Protein AF-A0A1N6TSA5-F1 (afdb_monomer)

Solvent-accessible surface area (backbone atoms only — not comparable to full-atom values): 4105 Å² total; per-residue (Å²): 130,87,60,60,71,80,68,35,44,79,75,45,39,83,98,51,67,42,38,32,33,40,32,66,47,98,47,98,87,50,73,46,30,22,38,39,37,36,78,91,48,91,66,73,49,79,36,79,21,64,67,55,47,52,50,54,52,49,53,52,53,51,54,52,63,61,72,78,110

Structure (mmCIF, N/CA/C/O backbone):
data_AF-A0A1N6TSA5-F1
#
_entry.id   AF-A0A1N6TSA5-F1
#
loop_
_atom_site.group_PDB
_atom_site.id
_atom_site.type_symbol
_atom_site.label_atom_id
_atom_site.label_alt_id
_atom_site.label_comp_id
_atom_site.label_asym_id
_atom_site.label_entity_id
_atom_site.label_seq_id
_atom_site.pdbx_PDB_ins_code
_atom_site.Cartn_x
_atom_site.Cartn_y
_atom_site.Cartn_z
_atom_site.occupancy
_atom_site.B_iso_or_equiv
_atom_site.auth_seq_id
_atom_site.auth_comp_id
_atom_site.auth_asym_id
_atom_site.auth_atom_id
_atom_site.pdbx_PDB_model_num
ATOM 1 N N . MET A 1 1 ? -4.404 -4.781 -21.910 1.00 44.84 1 MET A N 1
A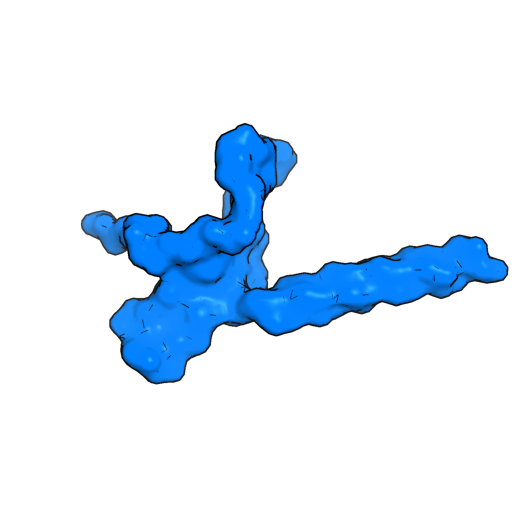TOM 2 C CA . MET A 1 1 ? -4.573 -3.783 -20.834 1.00 44.84 1 MET A CA 1
ATOM 3 C C . MET A 1 1 ? -3.935 -4.398 -19.603 1.00 44.84 1 MET A C 1
ATOM 5 O O . MET A 1 1 ? -4.382 -5.461 -19.205 1.00 44.84 1 MET A O 1
ATOM 9 N N . ASN A 1 2 ? -2.801 -3.873 -19.133 1.00 53.09 2 ASN A N 1
ATOM 10 C CA . ASN A 1 2 ? -2.019 -4.516 -18.070 1.00 53.09 2 ASN A CA 1
ATOM 11 C C . ASN A 1 2 ? -2.778 -4.430 -16.743 1.00 53.09 2 ASN A C 1
ATOM 13 O O . ASN A 1 2 ? -2.837 -3.368 -16.126 1.00 53.09 2 ASN A O 1
ATOM 17 N N . CYS A 1 3 ? -3.358 -5.546 -16.307 1.00 64.12 3 CYS A N 1
ATOM 18 C CA . CYS A 1 3 ? -4.023 -5.662 -15.018 1.00 64.12 3 CYS A CA 1
ATOM 19 C C . CYS A 1 3 ? -2.988 -5.819 -13.894 1.00 64.12 3 CYS A C 1
ATOM 21 O O . CYS A 1 3 ? -2.895 -6.858 -13.252 1.00 64.12 3 CYS A O 1
ATOM 23 N N . ILE A 1 4 ? -2.189 -4.780 -13.640 1.00 73.94 4 ILE A N 1
ATOM 24 C CA . ILE A 1 4 ? -1.201 -4.740 -12.543 1.00 73.94 4 ILE A CA 1
ATOM 25 C C . ILE A 1 4 ? -1.842 -5.102 -11.186 1.00 73.94 4 ILE A C 1
ATOM 27 O O . ILE A 1 4 ? -1.196 -5.700 -10.325 1.00 73.94 4 ILE A O 1
ATOM 31 N N . LEU A 1 5 ? -3.135 -4.806 -11.018 1.00 80.25 5 LEU A N 1
ATOM 32 C CA . LEU A 1 5 ? -3.910 -5.152 -9.826 1.00 80.25 5 LEU A CA 1
ATOM 33 C C . LEU A 1 5 ? -4.253 -6.648 -9.713 1.00 80.25 5 LEU A C 1
ATOM 35 O O . LEU A 1 5 ? -4.484 -7.120 -8.612 1.00 80.25 5 LEU A O 1
ATOM 39 N N . GLU A 1 6 ? -4.238 -7.443 -10.784 1.00 84.38 6 GLU A N 1
ATOM 40 C CA . GLU A 1 6 ? -4.477 -8.897 -10.666 1.00 84.38 6 GLU A CA 1
ATOM 41 C C . GLU A 1 6 ? -3.358 -9.608 -9.897 1.00 84.38 6 GLU A C 1
ATOM 43 O O . GLU A 1 6 ? -3.578 -10.656 -9.297 1.00 84.38 6 GLU A O 1
ATOM 48 N N . LYS A 1 7 ? -2.152 -9.029 -9.900 1.00 86.75 7 LYS A N 1
ATOM 49 C CA . LYS A 1 7 ? -0.976 -9.564 -9.201 1.00 86.75 7 LYS A CA 1
ATOM 50 C C . LYS A 1 7 ? -0.702 -8.861 -7.871 1.00 86.75 7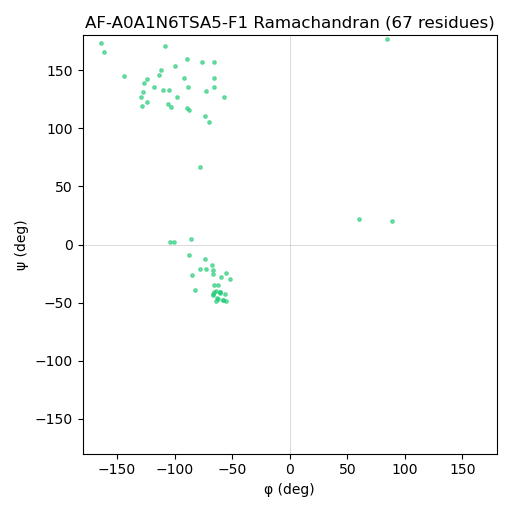 LYS A C 1
ATOM 52 O O . LYS A 1 7 ? 0.311 -9.143 -7.231 1.00 86.75 7 LYS A O 1
ATOM 57 N N . CYS A 1 8 ? -1.546 -7.911 -7.477 1.00 90.69 8 CYS A N 1
ATOM 58 C CA . CYS A 1 8 ? -1.349 -7.189 -6.231 1.00 90.69 8 CYS A CA 1
ATOM 59 C C . CYS A 1 8 ? -1.737 -8.033 -5.015 1.00 90.69 8 CYS A C 1
ATOM 61 O O . CYS A 1 8 ? -2.535 -8.966 -5.100 1.00 90.69 8 CYS A O 1
ATOM 63 N N . ILE A 1 9 ? -1.175 -7.672 -3.867 1.00 92.44 9 ILE A N 1
ATOM 64 C CA . ILE A 1 9 ? -1.537 -8.255 -2.581 1.00 92.44 9 ILE A CA 1
ATOM 65 C C . ILE A 1 9 ? -2.371 -7.227 -1.830 1.00 92.44 9 ILE A C 1
ATOM 67 O O . ILE A 1 9 ? -1.903 -6.122 -1.546 1.00 92.44 9 ILE A O 1
ATOM 71 N N . LEU A 1 10 ? -3.599 -7.600 -1.481 1.00 93.25 10 LEU A N 1
ATOM 72 C CA . LEU A 1 10 ? -4.419 -6.830 -0.558 1.00 93.25 10 LEU A CA 1
ATOM 73 C C . LEU A 1 10 ? -3.876 -7.004 0.862 1.00 93.25 10 LEU A C 1
ATOM 75 O O . LEU A 1 10 ? -3.971 -8.080 1.443 1.00 93.25 10 LEU A O 1
ATOM 79 N N . VAL A 1 11 ? -3.297 -5.938 1.406 1.00 93.38 11 VAL A N 1
ATOM 80 C CA . VAL A 1 11 ? -2.693 -5.920 2.743 1.00 93.38 11 VAL A CA 1
ATOM 81 C C . VAL A 1 11 ? -3.755 -5.705 3.818 1.00 93.38 11 VAL A C 1
ATOM 83 O O . VAL A 1 11 ? -3.688 -6.318 4.879 1.00 93.38 11 VAL A O 1
ATOM 86 N N . ALA A 1 12 ? -4.741 -4.845 3.551 1.00 92.56 12 ALA A N 1
ATOM 87 C CA . ALA A 1 12 ? -5.837 -4.548 4.469 1.00 92.56 12 ALA A CA 1
ATOM 88 C C . ALA A 1 12 ? -7.021 -3.906 3.734 1.00 92.56 12 ALA A C 1
ATOM 90 O O . ALA A 1 12 ? -6.870 -3.410 2.616 1.00 92.56 12 ALA A O 1
ATOM 91 N N . GLY A 1 13 ? -8.184 -3.867 4.391 1.00 91.94 13 GLY A N 1
ATOM 92 C CA . GLY A 1 13 ? -9.338 -3.117 3.887 1.00 91.94 13 GLY A CA 1
ATOM 93 C C . GLY A 1 13 ? -10.269 -3.888 2.955 1.00 91.94 13 GLY A C 1
ATOM 94 O O . GLY A 1 13 ? -11.026 -3.283 2.203 1.00 91.94 13 GLY A O 1
ATOM 95 N N . LYS A 1 14 ? -10.223 -5.225 2.987 1.00 92.88 14 LYS A N 1
ATOM 96 C CA . LYS A 1 14 ? -11.151 -6.057 2.215 1.00 92.88 14 LYS A CA 1
ATOM 97 C C . LYS A 1 14 ? -12.598 -5.729 2.589 1.00 92.88 14 LYS A C 1
ATOM 99 O O . LYS A 1 14 ? -12.942 -5.765 3.768 1.00 92.88 14 LYS A O 1
ATOM 104 N N . ASP A 1 15 ? -13.418 -5.437 1.583 1.00 91.69 15 ASP A N 1
ATOM 105 C CA . ASP A 1 15 ? -14.837 -5.096 1.729 1.00 91.69 15 ASP A CA 1
ATOM 106 C C . ASP A 1 15 ? -15.077 -3.843 2.596 1.00 91.69 15 ASP A C 1
ATOM 108 O O . ASP A 1 15 ? -16.155 -3.662 3.156 1.00 91.69 15 ASP A O 1
ATOM 112 N N . GLN A 1 16 ? -14.065 -2.978 2.728 1.00 92.19 16 GLN A N 1
ATOM 113 C CA . GLN A 1 16 ? -14.154 -1.696 3.426 1.00 92.19 16 GLN A CA 1
ATOM 114 C C . GLN A 1 16 ? -14.113 -0.534 2.433 1.00 92.19 16 GLN A C 1
ATOM 116 O O . GLN A 1 16 ? -13.806 -0.698 1.255 1.00 92.19 16 GLN A O 1
ATOM 121 N N . GLU A 1 17 ? -14.382 0.673 2.921 1.00 89.94 17 GLU A N 1
ATOM 122 C CA . GLU A 1 17 ? -14.288 1.901 2.125 1.00 89.94 17 GLU A CA 1
ATOM 123 C C . GLU A 1 17 ? -12.854 2.258 1.722 1.00 89.94 17 GLU A C 1
ATOM 125 O O . GLU A 1 17 ? -12.653 3.048 0.804 1.00 89.94 17 GLU A O 1
ATOM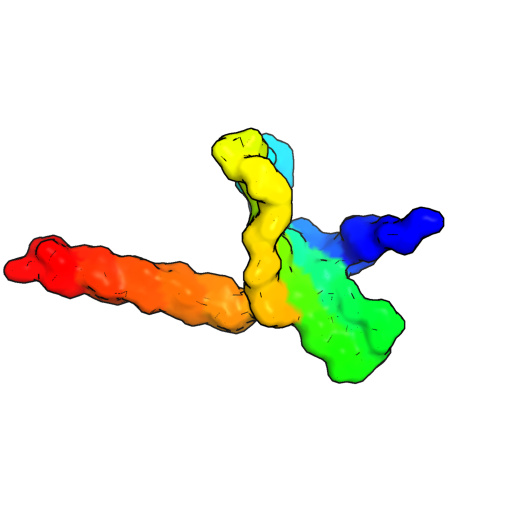 130 N N . GLN A 1 18 ? -11.855 1.682 2.391 1.00 91.44 18 GLN A N 1
ATOM 131 C CA . GLN A 1 18 ? -10.446 1.969 2.169 1.00 91.44 18 GLN A CA 1
ATOM 132 C C . GLN A 1 18 ? -9.657 0.677 1.980 1.00 91.44 18 GLN A C 1
ATOM 134 O O . GLN A 1 18 ? -9.690 -0.186 2.850 1.00 91.44 18 GLN A O 1
ATOM 139 N N . TYR A 1 19 ? -8.904 0.585 0.884 1.00 93.62 19 TYR A N 1
ATOM 140 C CA . TYR A 1 19 ? -8.069 -0.555 0.509 1.00 93.62 19 TYR A CA 1
ATOM 141 C C . TYR A 1 19 ? -6.587 -0.193 0.544 1.00 93.62 19 TYR A C 1
ATOM 143 O O . TYR A 1 19 ? -6.180 0.913 0.182 1.00 93.62 19 TYR A O 1
ATOM 151 N N . PHE A 1 20 ? -5.772 -1.173 0.918 1.00 93.81 20 PHE A N 1
ATOM 152 C CA . PHE A 1 20 ? -4.325 -1.046 1.012 1.00 93.81 20 PHE A CA 1
ATOM 153 C C . PHE A 1 20 ? -3.642 -2.161 0.236 1.0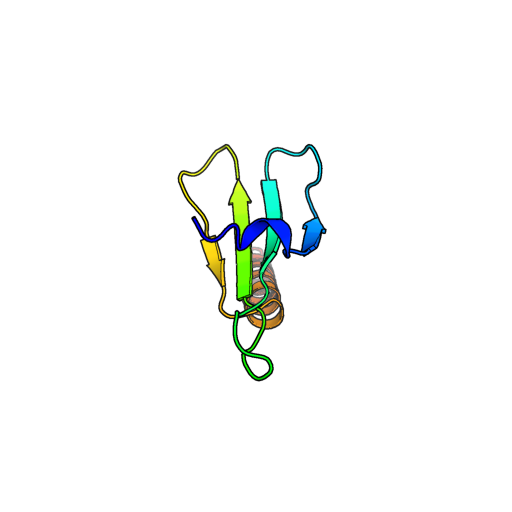0 93.81 20 PHE A C 1
ATOM 155 O O . PHE A 1 20 ? -3.825 -3.337 0.549 1.00 93.81 20 PHE A O 1
ATOM 162 N N . LEU A 1 21 ? -2.857 -1.808 -0.775 1.00 93.81 21 LEU A N 1
ATOM 163 C CA . LEU A 1 21 ? -2.390 -2.749 -1.784 1.00 93.81 21 LEU A CA 1
ATOM 164 C C . LEU A 1 21 ? -0.873 -2.680 -1.932 1.00 93.81 21 LEU A C 1
ATOM 166 O O . LEU A 1 21 ? -0.291 -1.612 -2.111 1.00 93.81 21 LEU A O 1
ATOM 170 N N . LEU A 1 22 ? -0.240 -3.848 -1.916 1.00 93.62 22 LEU A N 1
ATOM 171 C CA . LEU A 1 22 ? 1.131 -4.043 -2.362 1.00 93.62 22 LEU A CA 1
ATOM 172 C C . LEU A 1 22 ? 1.111 -4.373 -3.849 1.00 93.62 22 LEU A C 1
ATOM 174 O O . LEU A 1 22 ? 0.553 -5.386 -4.271 1.00 93.62 22 LEU A O 1
ATOM 178 N N . ILE A 1 23 ? 1.721 -3.503 -4.640 1.00 91.38 23 ILE A N 1
ATOM 179 C CA . ILE A 1 23 ? 1.719 -3.590 -6.091 1.00 91.38 23 ILE A CA 1
ATOM 180 C C . ILE A 1 23 ? 3.074 -4.137 -6.548 1.00 91.38 23 ILE A C 1
ATOM 182 O O . ILE A 1 23 ? 4.096 -3.482 -6.299 1.00 91.38 23 ILE A O 1
ATOM 186 N N . PRO A 1 24 ? 3.113 -5.303 -7.218 1.00 88.69 24 PRO A N 1
ATOM 187 C CA . PRO A 1 24 ? 4.350 -5.808 -7.781 1.00 88.69 24 PRO A CA 1
ATOM 188 C C . PRO A 1 24 ? 4.821 -4.879 -8.889 1.00 88.69 24 PRO A C 1
ATOM 190 O O . PRO A 1 24 ? 4.042 -4.146 -9.510 1.00 88.69 24 PRO A O 1
ATOM 193 N N . ASN A 1 25 ? 6.115 -4.933 -9.146 1.00 82.12 25 ASN A N 1
ATOM 194 C CA . ASN A 1 25 ? 6.678 -4.295 -10.311 1.00 82.12 25 ASN A CA 1
ATOM 195 C C . ASN A 1 25 ? 6.910 -5.333 -11.415 1.00 82.12 25 ASN A C 1
ATOM 197 O O . ASN A 1 25 ? 7.070 -6.519 -11.130 1.00 82.12 25 ASN A O 1
ATOM 201 N N . ASP A 1 26 ? 6.900 -4.897 -12.672 1.00 75.81 26 ASP A N 1
ATOM 202 C CA . ASP A 1 26 ? 6.989 -5.808 -13.823 1.00 75.81 26 ASP A CA 1
ATOM 203 C C . ASP A 1 26 ? 8.407 -6.386 -14.006 1.00 75.81 26 ASP A C 1
ATOM 205 O O . ASP A 1 26 ? 8.605 -7.355 -14.739 1.00 75.81 26 ASP A O 1
ATOM 209 N N . SER A 1 27 ? 9.394 -5.821 -13.304 1.00 74.94 27 SER A N 1
ATOM 210 C CA . SER A 1 27 ? 10.789 -6.257 -13.284 1.00 74.94 27 SER A CA 1
ATOM 211 C C . SER A 1 27 ? 11.128 -6.988 -11.982 1.00 74.94 27 SER A C 1
ATOM 213 O O . SER A 1 27 ? 10.852 -6.494 -10.890 1.00 74.94 27 SER A O 1
ATOM 215 N N . ILE A 1 28 ? 11.793 -8.144 -12.100 1.00 65.75 28 ILE A N 1
ATOM 216 C CA . ILE A 1 28 ? 12.202 -9.032 -10.988 1.00 65.75 28 ILE A CA 1
ATOM 217 C C . ILE A 1 28 ? 13.052 -8.316 -9.921 1.00 65.75 28 ILE A C 1
ATOM 219 O O . ILE A 1 28 ? 13.051 -8.729 -8.764 1.00 65.75 28 ILE A O 1
ATOM 223 N N . ASN A 1 29 ? 13.744 -7.233 -10.287 1.00 66.56 29 ASN A N 1
ATOM 224 C CA . ASN A 1 29 ? 14.640 -6.495 -9.390 1.00 66.56 29 ASN A CA 1
ATOM 225 C C . ASN A 1 29 ? 14.061 -5.172 -8.874 1.00 66.56 29 ASN A C 1
ATOM 227 O O . ASN A 1 29 ? 14.752 -4.436 -8.169 1.00 66.56 29 ASN A O 1
ATOM 231 N N . GLU A 1 30 ? 12.826 -4.833 -9.232 1.00 73.31 30 GLU A N 1
ATOM 232 C CA . GLU A 1 30 ? 12.223 -3.580 -8.799 1.00 73.31 30 GLU A CA 1
ATOM 233 C C . GLU A 1 30 ? 11.427 -3.742 -7.501 1.00 73.31 30 GLU A C 1
ATOM 235 O O . GLU A 1 30 ? 10.767 -4.751 -7.248 1.00 73.31 30 GLU A O 1
ATOM 240 N N . LYS A 1 31 ? 11.500 -2.712 -6.653 1.00 82.69 31 LYS A N 1
ATOM 241 C CA . LYS A 1 31 ? 10.803 -2.688 -5.366 1.00 82.69 31 LYS A CA 1
ATOM 242 C C . LYS A 1 31 ? 9.289 -2.671 -5.583 1.00 82.69 31 LYS A C 1
ATOM 244 O O . LYS A 1 31 ? 8.780 -2.012 -6.493 1.00 82.69 31 LYS A O 1
ATOM 249 N N . TRP A 1 32 ? 8.576 -3.372 -4.707 1.00 89.50 32 TRP A N 1
ATOM 250 C CA . TRP A 1 32 ? 7.119 -3.329 -4.645 1.00 89.50 32 TRP A CA 1
ATOM 251 C C . TRP A 1 32 ? 6.653 -1.938 -4.222 1.00 89.50 32 TRP A C 1
ATOM 253 O O . TRP A 1 32 ? 7.191 -1.363 -3.273 1.00 89.50 32 TRP A O 1
ATOM 263 N N . ARG A 1 33 ? 5.629 -1.426 -4.903 1.00 91.31 33 ARG A N 1
ATOM 264 C CA . ARG A 1 33 ? 4.987 -0.149 -4.572 1.00 91.31 33 ARG A CA 1
ATOM 265 C C . ARG A 1 33 ? 3.855 -0.376 -3.585 1.00 91.31 33 ARG A C 1
ATOM 267 O O . ARG A 1 33 ? 3.320 -1.481 -3.497 1.00 91.31 33 ARG A O 1
ATOM 274 N N . TYR A 1 34 ? 3.457 0.670 -2.873 1.00 93.56 34 TYR A N 1
ATOM 275 C CA . TYR A 1 34 ? 2.329 0.589 -1.952 1.00 93.56 34 T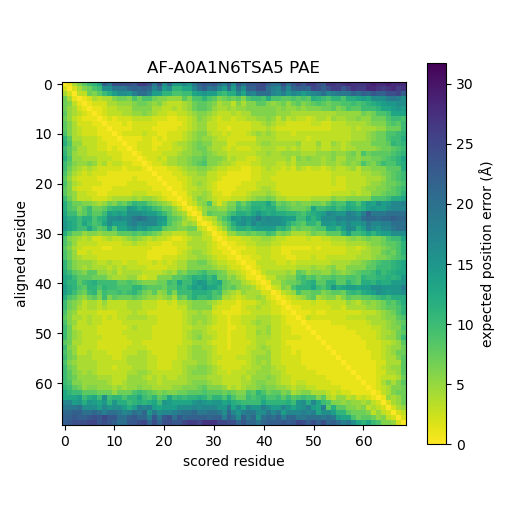YR A CA 1
ATOM 276 C C . TYR A 1 34 ? 1.280 1.634 -2.292 1.00 93.56 34 TYR A C 1
ATOM 278 O O . TYR A 1 34 ? 1.588 2.820 -2.367 1.00 93.56 34 TYR A O 1
ATOM 286 N N . TRP A 1 35 ? 0.051 1.196 -2.545 1.00 92.94 35 TRP A N 1
ATOM 287 C CA . TRP A 1 35 ? -1.052 2.066 -2.933 1.00 92.94 35 TRP A CA 1
ATOM 288 C C . TRP A 1 35 ? -2.167 2.002 -1.894 1.00 92.94 35 TRP A C 1
ATOM 290 O O . TRP A 1 35 ? -2.570 0.923 -1.459 1.00 92.94 35 TRP A O 1
ATOM 300 N N . LYS A 1 36 ? -2.690 3.170 -1.532 1.00 92.38 36 LYS A N 1
ATOM 301 C CA . LYS A 1 36 ? -3.887 3.327 -0.708 1.00 92.38 36 LYS A CA 1
ATOM 302 C C . LYS A 1 36 ? -5.009 3.883 -1.577 1.00 92.38 36 LYS A C 1
ATOM 304 O O . LYS A 1 36 ? -4.814 4.851 -2.307 1.00 92.38 36 LYS A O 1
ATOM 309 N N . PHE A 1 37 ? -6.181 3.280 -1.471 1.00 89.69 37 PHE A N 1
ATOM 310 C CA . PHE A 1 37 ? -7.397 3.711 -2.148 1.00 89.69 37 PHE A CA 1
ATOM 311 C C . PHE A 1 37 ? -8.471 3.936 -1.111 1.00 89.69 37 PHE A C 1
ATOM 313 O O . PHE A 1 37 ? -8.578 3.137 -0.183 1.00 89.69 37 PHE A O 1
ATOM 320 N N . ALA A 1 38 ? -9.301 4.953 -1.287 1.00 88.44 38 ALA A N 1
ATOM 321 C CA . ALA A 1 38 ? -10.489 5.086 -0.473 1.00 88.44 38 ALA A CA 1
ATOM 322 C C . ALA A 1 38 ? -11.661 5.646 -1.274 1.00 88.44 38 ALA A C 1
ATOM 324 O O . ALA A 1 38 ? -11.471 6.488 -2.140 1.00 88.44 38 ALA A O 1
ATOM 325 N N . SER A 1 39 ? -12.875 5.193 -0.976 1.00 84.56 39 SER A N 1
ATOM 326 C CA . SER A 1 39 ? -14.110 5.599 -1.663 1.00 84.56 39 SER A CA 1
ATOM 327 C C . SER A 1 39 ? -14.387 7.103 -1.570 1.00 84.56 39 SER A C 1
ATOM 329 O O . SER A 1 39 ? -15.009 7.682 -2.456 1.00 84.56 39 SER A O 1
ATOM 331 N N . TRP A 1 40 ? -13.911 7.731 -0.49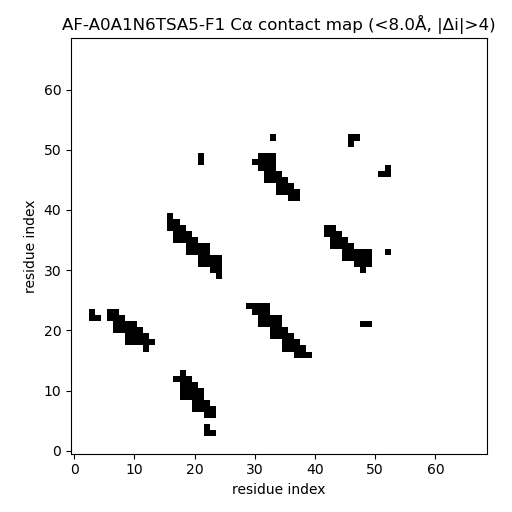7 1.00 82.38 40 TRP A N 1
ATOM 332 C CA . TRP A 1 40 ? -14.131 9.130 -0.153 1.00 82.38 40 TRP A CA 1
ATOM 333 C C . TRP A 1 40 ? -13.108 10.089 -0.778 1.00 82.38 40 TRP A C 1
ATOM 335 O O . TRP A 1 40 ? -13.315 11.300 -0.728 1.00 82.38 40 TRP A O 1
ATOM 345 N N . HIS A 1 41 ? -12.037 9.584 -1.406 1.00 78.12 41 HIS A N 1
ATOM 346 C CA . HIS A 1 41 ? -11.091 10.407 -2.161 1.00 78.12 41 HIS A CA 1
ATOM 347 C C . HIS A 1 41 ? -10.909 9.872 -3.582 1.00 78.12 41 HIS A C 1
ATOM 349 O O . HIS A 1 41 ? -10.807 8.674 -3.819 1.00 78.12 41 HIS A O 1
ATOM 355 N N . SER A 1 42 ? -10.852 10.764 -4.567 1.00 78.00 42 SER A N 1
ATOM 356 C CA . SER A 1 42 ? -10.625 10.333 -5.948 1.00 78.00 42 SER A CA 1
ATOM 357 C C . SER A 1 42 ? -9.177 9.884 -6.151 1.00 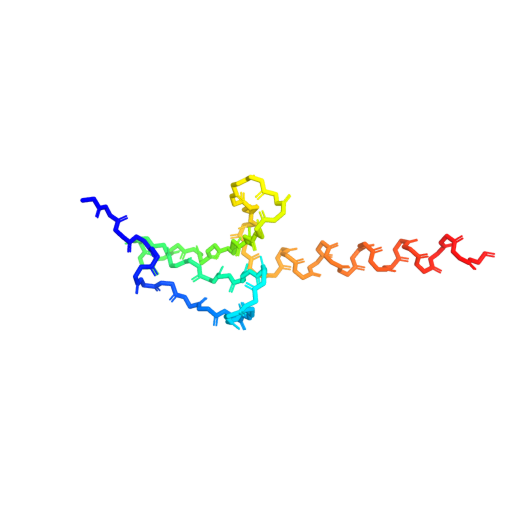78.00 42 SER A C 1
ATOM 359 O O . SER A 1 42 ? -8.246 10.600 -5.785 1.00 78.00 42 SER A O 1
ATOM 361 N N . GLY A 1 43 ? -9.001 8.719 -6.775 1.00 82.00 43 GLY A N 1
ATOM 362 C CA . GLY A 1 43 ? -7.704 8.194 -7.207 1.00 82.00 43 GLY A CA 1
ATOM 363 C C . GLY A 1 43 ? -6.919 7.441 -6.134 1.00 82.00 43 GLY A C 1
ATOM 364 O O . GLY A 1 43 ? -7.337 7.312 -4.987 1.00 82.00 43 GLY A O 1
ATOM 365 N N . GLU A 1 44 ? -5.768 6.914 -6.535 1.00 83.25 44 GLU A N 1
ATOM 366 C CA . GLU A 1 44 ? -4.837 6.212 -5.662 1.00 83.25 44 GLU A CA 1
ATOM 367 C C . GLU A 1 44 ? -3.822 7.155 -5.004 1.00 83.25 44 GLU A C 1
ATOM 369 O O . GLU A 1 44 ? -3.196 7.992 -5.657 1.00 83.25 44 GLU A O 1
ATOM 374 N N . HIS A 1 45 ? -3.592 6.970 -3.706 1.00 90.12 45 HIS A N 1
ATOM 375 C CA . HIS A 1 45 ? -2.442 7.553 -3.031 1.00 90.12 45 HIS A CA 1
ATOM 376 C C . HIS A 1 45 ? -1.260 6.590 -3.165 1.00 90.12 45 HIS A C 1
ATOM 378 O O . HIS A 1 45 ? -1.303 5.460 -2.668 1.00 90.12 45 HIS A O 1
ATOM 384 N N . LYS A 1 46 ? -0.209 7.029 -3.863 1.00 90.69 46 LYS A N 1
ATOM 385 C CA . LYS A 1 46 ? 0.967 6.208 -4.175 1.00 90.69 46 LYS A CA 1
ATOM 386 C C . LYS A 1 46 ? 2.087 6.486 -3.186 1.00 90.69 46 LYS A C 1
ATOM 388 O O . LYS A 1 46 ? 2.531 7.619 -3.066 1.00 90.69 46 LYS A O 1
ATOM 393 N N . PHE A 1 47 ? 2.592 5.428 -2.578 1.00 92.06 47 PHE A N 1
ATOM 394 C CA . PHE A 1 47 ? 3.808 5.429 -1.780 1.00 92.06 47 PHE A CA 1
ATOM 395 C C . PHE A 1 47 ? 4.880 4.61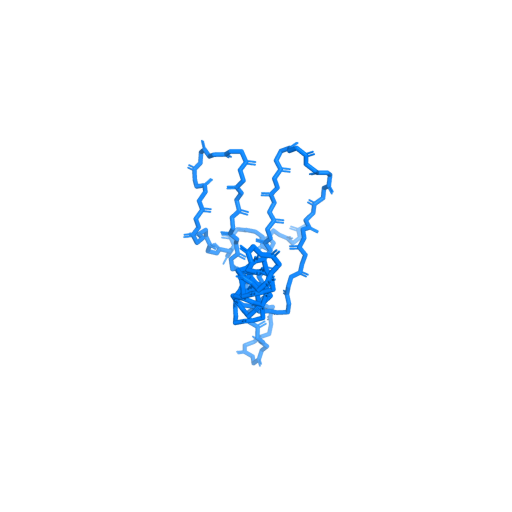6 -2.505 1.00 92.06 47 PHE A C 1
ATOM 397 O O . PHE A 1 47 ? 4.572 3.656 -3.225 1.00 92.06 47 PHE A O 1
ATOM 404 N N . GLU A 1 48 ? 6.148 4.985 -2.304 1.00 90.75 48 GLU A N 1
ATOM 405 C CA . GLU A 1 48 ? 7.281 4.294 -2.931 1.00 90.75 48 GLU A CA 1
ATOM 406 C C . GLU A 1 48 ? 7.275 2.800 -2.584 1.00 90.75 48 GLU A C 1
ATOM 408 O O . GLU A 1 48 ? 7.508 1.954 -3.443 1.00 90.75 48 GLU A O 1
ATOM 413 N N . ASN A 1 49 ? 6.991 2.480 -1.323 1.00 91.69 49 ASN A N 1
ATOM 414 C CA . ASN A 1 49 ? 6.952 1.132 -0.776 1.00 91.69 49 ASN A CA 1
ATOM 415 C C . ASN A 1 49 ? 6.207 1.136 0.574 1.00 91.69 49 ASN A C 1
ATOM 417 O O . ASN A 1 49 ? 5.853 2.190 1.106 1.00 91.69 49 ASN A O 1
ATOM 421 N N . LEU A 1 50 ? 5.978 -0.052 1.138 1.00 91.69 50 LEU A N 1
ATOM 422 C CA . LEU A 1 50 ? 5.269 -0.213 2.413 1.00 91.69 50 LEU A CA 1
ATOM 423 C C . LEU A 1 50 ? 5.990 0.463 3.591 1.00 91.69 50 LEU A C 1
ATOM 425 O O . LEU A 1 50 ? 5.340 0.983 4.492 1.00 91.69 50 LEU A O 1
ATOM 429 N N . HIS A 1 51 ? 7.326 0.464 3.584 1.00 93.56 51 HIS A N 1
ATOM 430 C CA . HIS A 1 51 ? 8.112 1.086 4.648 1.00 93.56 51 HIS A CA 1
ATOM 431 C C . HIS A 1 51 ? 7.926 2.607 4.665 1.00 93.56 51 HIS A C 1
ATOM 433 O O . HIS A 1 51 ? 7.728 3.170 5.736 1.00 93.56 51 HIS A O 1
ATOM 439 N N . HIS A 1 52 ? 7.914 3.247 3.491 1.00 93.94 52 HIS A N 1
ATOM 440 C CA . HIS A 1 52 ? 7.626 4.676 3.369 1.00 93.94 52 HIS A CA 1
ATOM 441 C C . HIS A 1 52 ? 6.248 5.015 3.943 1.00 93.94 52 HIS A C 1
ATOM 443 O O . HIS A 1 52 ? 6.148 5.890 4.790 1.00 93.94 52 HIS A O 1
ATOM 449 N N . TYR A 1 53 ? 5.211 4.251 3.575 1.00 93.69 53 TYR A N 1
ATOM 450 C CA . TYR A 1 53 ? 3.866 4.442 4.127 1.00 93.69 53 TYR A CA 1
ATOM 451 C C . TYR A 1 53 ? 3.844 4.372 5.660 1.00 93.69 53 TYR A C 1
ATOM 453 O O . TYR A 1 53 ? 3.280 5.246 6.311 1.00 93.69 53 TYR A O 1
ATOM 461 N N . PHE A 1 54 ? 4.462 3.346 6.255 1.00 93.69 54 PHE A N 1
ATOM 462 C CA . PHE A 1 54 ? 4.482 3.235 7.713 1.00 93.69 54 PHE A CA 1
ATOM 463 C C . PHE A 1 54 ? 5.282 4.351 8.377 1.00 93.69 54 PHE A C 1
ATOM 465 O O . PHE A 1 54 ? 4.886 4.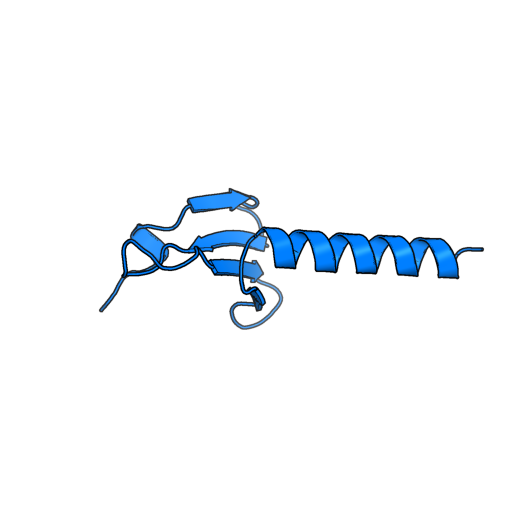801 9.447 1.00 93.69 54 PHE A O 1
ATOM 472 N N . LYS A 1 55 ? 6.371 4.812 7.756 1.00 95.88 55 LYS A N 1
ATOM 473 C CA . LYS A 1 55 ? 7.136 5.949 8.264 1.00 95.88 55 LYS A CA 1
ATOM 474 C C . LYS A 1 55 ? 6.292 7.226 8.275 1.00 95.88 55 LYS A C 1
ATOM 476 O O . LYS A 1 55 ? 6.251 7.886 9.304 1.00 95.88 55 LYS A O 1
ATOM 481 N N . ASP A 1 56 ? 5.571 7.507 7.191 1.00 93.81 56 ASP A N 1
ATOM 482 C CA . ASP A 1 56 ? 4.691 8.679 7.090 1.00 93.81 56 ASP A CA 1
ATOM 483 C C . ASP A 1 56 ? 3.582 8.642 8.157 1.00 93.81 56 ASP A C 1
ATOM 485 O O . ASP A 1 56 ? 3.263 9.654 8.779 1.00 93.81 56 ASP A O 1
ATOM 489 N N . VAL A 1 57 ? 3.003 7.460 8.406 1.00 92.56 57 VAL A N 1
ATOM 490 C CA . VAL A 1 57 ? 1.986 7.272 9.454 1.00 92.56 57 VAL A CA 1
ATOM 491 C C . VAL A 1 57 ? 2.573 7.471 10.850 1.00 92.56 57 VAL A C 1
ATOM 493 O O . VAL A 1 57 ? 1.940 8.113 11.683 1.00 92.56 57 VAL A O 1
ATOM 496 N N . LEU A 1 58 ? 3.765 6.932 11.114 1.00 95.25 58 LEU A N 1
ATOM 497 C CA . LEU A 1 58 ? 4.436 7.110 12.402 1.00 95.25 58 LEU A CA 1
ATOM 498 C C . LEU A 1 58 ? 4.751 8.583 12.661 1.00 95.25 58 LEU A C 1
ATOM 500 O O . LEU A 1 58 ? 4.415 9.082 13.727 1.00 95.25 58 LEU A O 1
ATOM 504 N N . GLU A 1 59 ? 5.309 9.284 11.674 1.00 95.31 59 GLU A N 1
ATOM 505 C CA . GLU A 1 59 ? 5.619 10.711 11.779 1.00 95.31 59 GLU A CA 1
ATOM 506 C C . GLU A 1 59 ? 4.354 11.546 12.030 1.00 95.31 59 GLU A C 1
ATOM 508 O O . GLU A 1 59 ? 4.350 12.424 12.891 1.00 95.31 59 GLU A O 1
ATOM 513 N N . PHE A 1 60 ? 3.248 11.234 11.346 1.00 92.88 60 PHE A N 1
ATOM 514 C CA . PHE A 1 60 ? 1.953 11.859 11.619 1.00 92.88 60 PHE A CA 1
ATOM 515 C C . PHE A 1 60 ? 1.503 11.647 13.074 1.00 92.88 60 PHE A C 1
ATOM 517 O O . PHE A 1 60 ? 1.112 12.602 13.744 1.00 92.88 60 PHE A O 1
ATOM 524 N N . CYS A 1 61 ? 1.575 10.411 13.576 1.00 92.31 61 CYS A N 1
ATOM 525 C CA . CYS A 1 61 ? 1.174 10.089 14.945 1.00 92.31 61 CYS A CA 1
ATOM 526 C C . CYS A 1 61 ? 2.076 10.751 15.997 1.00 92.31 61 CYS A C 1
ATOM 528 O O . CYS A 1 61 ? 1.574 11.238 17.008 1.00 92.31 61 CYS A O 1
ATOM 530 N N . GLU A 1 62 ? 3.390 10.780 15.769 1.00 94.44 62 GLU A N 1
ATOM 531 C CA . GLU A 1 62 ? 4.355 11.425 16.662 1.00 94.44 62 GLU A CA 1
ATOM 532 C C . GLU A 1 62 ? 4.114 12.935 16.731 1.00 94.44 62 GLU A C 1
ATOM 534 O O . GLU A 1 62 ? 3.982 13.480 17.826 1.00 94.44 62 GLU A O 1
ATOM 539 N N . ASN A 1 63 ? 3.960 13.601 15.585 1.00 90.69 63 ASN A N 1
ATOM 540 C CA . ASN A 1 63 ? 3.688 15.038 15.541 1.00 90.69 63 ASN A CA 1
ATOM 541 C C . ASN A 1 63 ? 2.372 15.389 16.247 1.00 90.69 63 ASN A C 1
ATOM 543 O O . ASN A 1 63 ? 2.334 16.334 17.027 1.00 90.69 63 ASN A O 1
ATOM 547 N N . GLN A 1 64 ? 1.323 14.582 16.063 1.00 84.31 64 GLN A N 1
ATOM 548 C CA . GLN A 1 64 ? 0.056 14.788 16.763 1.00 84.31 64 GLN A CA 1
ATOM 549 C C . GLN A 1 64 ? 0.201 14.627 18.286 1.00 84.31 64 GLN A C 1
ATOM 551 O O . GLN A 1 64 ? -0.336 15.424 19.047 1.00 84.31 64 GLN A O 1
ATOM 556 N N . SER A 1 65 ? 0.988 13.650 18.748 1.00 78.81 65 SER A N 1
ATOM 557 C CA . SER A 1 65 ? 1.231 13.445 20.186 1.00 78.81 65 SER A CA 1
ATOM 558 C C . SER A 1 65 ? 2.029 14.573 20.858 1.00 78.81 65 SER A C 1
ATOM 560 O O . SER A 1 65 ? 1.958 14.745 22.077 1.00 78.81 65 SER A O 1
ATOM 562 N N . LEU A 1 66 ? 2.791 15.341 20.074 1.00 70.25 66 LEU A N 1
ATOM 563 C CA . LEU A 1 66 ? 3.563 16.493 20.540 1.00 70.25 66 LEU A CA 1
ATOM 564 C C . LEU A 1 66 ? 2.728 17.780 20.593 1.00 70.25 66 LEU A C 1
ATOM 566 O O . LEU A 1 66 ? 3.049 18.653 21.390 1.00 70.25 66 LEU A O 1
ATOM 570 N N . GLU A 1 67 ? 1.678 17.897 19.776 1.00 64.75 67 GLU A N 1
ATOM 571 C CA . GLU A 1 67 ? 0.750 19.042 19.780 1.00 64.75 67 GLU A CA 1
ATOM 572 C C . GLU A 1 67 ? -0.267 18.993 20.935 1.00 64.75 67 GLU A C 1
ATOM 574 O O . GLU A 1 67 ? -0.799 20.029 21.331 1.00 64.75 67 GLU A O 1
ATOM 579 N N . ASP A 1 68 ? -0.505 17.807 21.502 1.00 60.06 68 ASP A N 1
ATOM 580 C CA . ASP A 1 68 ? -1.431 17.584 22.620 1.00 60.06 68 ASP A CA 1
ATOM 581 C C . ASP A 1 68 ? -0.796 17.814 24.022 1.00 60.06 68 ASP A C 1
ATOM 583 O O . ASP A 1 68 ? -1.456 17.575 25.038 1.00 60.06 68 ASP A O 1
ATOM 587 N N . ASN A 1 69 ? 0.465 18.277 24.100 1.00 51.12 69 ASN A N 1
ATOM 588 C CA . ASN A 1 69 ? 1.191 18.635 25.340 1.00 51.12 69 ASN A CA 1
ATOM 589 C C . ASN A 1 69 ? 1.540 20.129 25.405 1.00 51.12 69 ASN A C 1
ATOM 591 O O . ASN A 1 69 ? 1.579 20.663 26.540 1.00 51.12 69 ASN A O 1
#

Sequence (69 aa):
MNCILEKCILVAGKDQEQYFLLIPNDSINEKWRYWKFASWHSGEHKFENLHHYFKDVLEFCENQSLEDN

Radius of gyration: 14.36 Å; Cα contacts (8 Å, |Δi|>4): 91; chains: 1; bounding box: 30×29×46 Å

Foldseek 3Di:
DDPQVVPWDFPDAVVHQKTKIFGDDPDPPAATKIWIDGVPDPDIDTDSHPVRVVVVVVVVVVVVVVVVD

Secondary structure (DSSP, 8-state):
---GGGG-EEEE-TTSSEEEEEEPPSSTTSPPEEEEEETTSSSEEEESSHHHHHHHHHHHHHHHHHHT-

pLDDT: mean 85.16, std 11.58, range [44.84, 95.88]

Mean predicted aligned error: 6.4 Å

Nearest PDB structures (foldseek):
  6x48-assembly1_A  TM=5.165E-01  e=3.502E+00  Homo sapiens
  5nmr-assembly1_A  TM=4.273E-01  e=3.957E+00  Mus musculus
  3ii6-assembly2_D  TM=3.525E-01  e=3.723E+00  Homo sapiens
  3ii6-assembly1_B  TM=3.536E-01  e=3.723E+00  Homo sapiens
  8ezb-assembly1_G  TM=3.461E-01  e=4.472E+00  Homo sapiens